Protein AF-A0A8H7A4Y1-F1 (afdb_monomer)

Organism: NCBI:txid364733

pLDDT: mean 89.71, std 10.36, range [49.75, 98.31]

Radius of gyration: 17.94 Å; Cα contacts (8 Å, |Δi|>4): 64; chains: 1; bounding box: 37×40×54 Å

Sequence (115 aa):
MRRGETVYFPSGTVHFVFRLRGDEQQTMAIGGHLLRFSNIVQWVETIKLQLRYPNATNEDLSSQVVLGYLYAVRRLI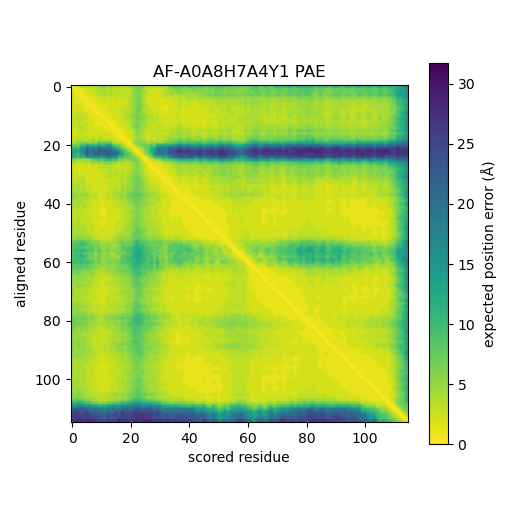QSATTEMIESFGGKGVIAVFEQTTKECIDLLKPKRRKC

Structure (mmCIF, N/CA/C/O backbone):
data_AF-A0A8H7A4Y1-F1
#
_entry.id   AF-A0A8H7A4Y1-F1
#
loop_
_atom_site.group_PDB
_atom_site.id
_atom_site.type_symbol
_atom_site.label_atom_id
_atom_site.label_alt_id
_atom_site.label_comp_id
_atom_site.label_asym_id
_atom_site.label_entity_id
_atom_site.label_seq_id
_atom_site.pdbx_PDB_ins_code
_atom_site.Cartn_x
_atom_site.Cartn_y
_atom_site.Cartn_z
_atom_site.occupancy
_atom_site.B_iso_or_equiv
_atom_site.auth_seq_id
_atom_site.auth_comp_id
_atom_site.auth_asym_id
_atom_site.auth_atom_id
_atom_site.pdbx_PDB_model_num
ATOM 1 N N . MET A 1 1 ? 6.512 1.452 -22.593 1.00 84.50 1 MET A N 1
ATOM 2 C CA . MET A 1 1 ? 6.487 2.883 -22.243 1.00 84.50 1 MET A CA 1
ATOM 3 C C . MET A 1 1 ? 7.392 3.630 -23.197 1.00 84.50 1 MET A C 1
ATOM 5 O O . MET A 1 1 ? 8.496 3.161 -23.450 1.00 84.50 1 MET A O 1
ATOM 9 N N . ARG A 1 2 ? 6.912 4.743 -23.740 1.00 87.12 2 ARG A N 1
ATOM 10 C CA . ARG A 1 2 ? 7.631 5.656 -24.633 1.00 87.12 2 ARG A CA 1
ATOM 11 C C . ARG A 1 2 ? 8.002 6.935 -23.881 1.00 87.12 2 ARG A C 1
ATOM 13 O O . ARG A 1 2 ? 7.455 7.226 -22.817 1.00 87.12 2 ARG A O 1
ATOM 20 N N . ARG A 1 3 ? 8.938 7.712 -24.431 1.00 88.19 3 ARG A N 1
ATOM 21 C CA . ARG A 1 3 ? 9.324 9.014 -23.868 1.00 88.19 3 ARG A CA 1
ATOM 22 C C . ARG A 1 3 ? 8.089 9.912 -23.712 1.00 88.19 3 ARG A C 1
ATOM 24 O O . ARG A 1 3 ? 7.339 10.087 -24.664 1.00 88.19 3 ARG A O 1
ATOM 31 N N . GLY A 1 4 ? 7.922 10.497 -22.527 1.00 90.75 4 GLY A N 1
ATOM 32 C CA . GLY A 1 4 ? 6.802 11.386 -22.196 1.00 90.75 4 GLY A CA 1
ATOM 33 C C . GLY A 1 4 ? 5.566 10.681 -21.628 1.00 90.75 4 GLY A C 1
ATOM 34 O O . GLY A 1 4 ? 4.674 11.357 -21.126 1.00 90.75 4 GLY A O 1
ATOM 35 N N . GLU A 1 5 ? 5.508 9.346 -21.647 1.00 93.44 5 GLU A N 1
ATOM 36 C CA . GLU A 1 5 ? 4.410 8.601 -21.023 1.00 93.44 5 GLU A CA 1
ATOM 37 C C . GLU A 1 5 ? 4.589 8.478 -19.503 1.00 93.44 5 GLU A C 1
ATOM 39 O O . GLU A 1 5 ? 5.703 8.357 -18.994 1.00 93.44 5 GLU A O 1
ATOM 44 N N . THR A 1 6 ? 3.466 8.436 -18.784 1.00 94.94 6 THR A N 1
ATOM 45 C CA . THR A 1 6 ? 3.403 8.155 -17.344 1.00 94.94 6 THR A CA 1
ATOM 46 C C . THR A 1 6 ? 2.516 6.932 -17.117 1.00 94.94 6 THR A C 1
ATOM 48 O O . THR A 1 6 ? 1.411 6.870 -17.652 1.00 94.94 6 THR A O 1
ATOM 51 N N . VAL A 1 7 ? 2.977 5.963 -16.318 1.00 94.88 7 VAL A N 1
ATOM 52 C CA . VAL A 1 7 ? 2.127 4.886 -15.773 1.00 94.88 7 VAL A CA 1
ATOM 53 C C . VAL A 1 7 ? 1.840 5.133 -14.312 1.00 94.88 7 VAL A C 1
ATOM 55 O O . VAL A 1 7 ? 2.684 5.628 -13.568 1.00 94.88 7 VAL A O 1
ATOM 58 N N . TYR A 1 8 ? 0.675 4.655 -13.900 1.00 93.88 8 TYR A N 1
ATOM 59 C CA . TYR A 1 8 ? 0.336 4.431 -12.511 1.00 93.88 8 TYR A CA 1
ATOM 60 C C . TYR A 1 8 ? 0.026 2.947 -12.300 1.00 93.88 8 TYR A C 1
ATOM 62 O O . TYR A 1 8 ? -0.826 2.390 -12.994 1.00 93.88 8 TYR A O 1
ATOM 70 N N . PHE A 1 9 ? 0.693 2.322 -11.328 1.00 93.62 9 PHE A N 1
ATOM 71 C CA . PHE A 1 9 ? 0.399 0.958 -10.896 1.00 93.62 9 PHE A CA 1
ATOM 72 C C . PHE A 1 9 ? -0.359 0.997 -9.564 1.00 93.62 9 PHE A C 1
ATOM 74 O O . PHE A 1 9 ? 0.194 1.460 -8.563 1.00 93.62 9 PHE A O 1
ATOM 81 N N . PRO A 1 10 ? -1.613 0.517 -9.514 1.00 92.75 10 PRO A N 1
ATOM 82 C CA . PRO A 1 10 ? -2.305 0.292 -8.252 1.00 92.75 10 PRO A CA 1
ATOM 83 C C . PRO A 1 10 ? -1.544 -0.687 -7.347 1.00 92.75 10 PRO A C 1
ATOM 85 O O . PRO A 1 10 ? -0.800 -1.548 -7.826 1.00 92.75 10 PRO A O 1
ATOM 88 N N . SER A 1 11 ? -1.765 -0.588 -6.035 1.00 92.75 11 SER A N 1
ATOM 89 C CA . SER A 1 11 ? -1.141 -1.489 -5.058 1.00 92.75 11 SER A CA 1
ATOM 90 C C . SER A 1 11 ? -1.430 -2.958 -5.384 1.00 92.75 11 SER A C 1
ATOM 92 O O . SER A 1 11 ? -2.549 -3.298 -5.757 1.00 92.75 11 SER A O 1
ATOM 94 N N . GLY A 1 12 ? -0.425 -3.825 -5.271 1.00 90.56 12 GLY A N 1
ATOM 95 C CA . GLY A 1 12 ? -0.555 -5.252 -5.586 1.00 90.56 12 GLY A CA 1
ATOM 96 C C . GLY A 1 12 ? -0.539 -5.601 -7.081 1.00 90.56 12 GLY A C 1
ATOM 97 O O . GLY A 1 12 ? -0.714 -6.768 -7.425 1.00 90.56 12 GLY A O 1
ATOM 98 N N . THR A 1 13 ? -0.313 -4.638 -7.984 1.00 92.69 13 THR A N 1
ATOM 99 C CA . THR A 1 13 ? -0.155 -4.939 -9.418 1.00 92.69 13 THR A CA 1
ATOM 100 C C . THR A 1 13 ? 1.120 -5.748 -9.661 1.00 92.69 13 THR A C 1
ATOM 102 O O . THR A 1 13 ? 2.230 -5.234 -9.507 1.00 92.69 13 THR A O 1
ATOM 105 N N . VAL A 1 14 ? 0.967 -7.000 -10.094 1.00 89.94 14 VAL A N 1
ATOM 106 C CA . VAL A 1 14 ? 2.085 -7.835 -10.555 1.00 89.94 14 VAL A CA 1
ATOM 107 C C . VAL A 1 14 ? 2.577 -7.296 -11.894 1.00 89.94 14 VAL A C 1
ATOM 109 O O . VAL A 1 14 ? 1.799 -7.174 -12.839 1.00 89.94 14 VAL A O 1
ATOM 112 N N . HIS A 1 15 ? 3.860 -6.957 -11.981 1.00 90.31 15 HIS A N 1
ATOM 113 C CA . HIS A 1 15 ? 4.443 -6.387 -13.190 1.00 90.31 15 HIS A CA 1
ATOM 114 C C . HIS A 1 15 ? 5.902 -6.812 -13.371 1.00 90.31 15 HIS A C 1
ATOM 116 O O . HIS A 1 15 ? 6.591 -7.166 -12.418 1.00 90.31 15 HIS A O 1
ATOM 122 N N . PHE A 1 16 ? 6.363 -6.749 -14.619 1.00 89.69 16 PHE A N 1
ATOM 123 C CA . PHE A 1 16 ? 7.740 -7.018 -15.021 1.00 89.69 16 PHE A CA 1
ATOM 124 C C . PHE A 1 16 ? 8.228 -5.857 -15.883 1.00 89.69 16 PHE A C 1
ATOM 126 O O . PHE A 1 16 ? 7.486 -5.355 -16.731 1.00 89.69 16 PHE A O 1
ATOM 133 N N . VAL A 1 17 ? 9.473 -5.429 -15.679 1.00 88.31 17 VAL A N 1
ATOM 134 C CA . VAL A 1 17 ? 10.056 -4.295 -16.403 1.00 88.31 17 VAL A CA 1
ATOM 135 C C . VAL A 1 17 ? 11.203 -4.785 -17.274 1.00 88.31 17 VAL A C 1
ATOM 137 O O . VAL A 1 17 ? 12.213 -5.276 -16.776 1.00 88.31 17 VAL A O 1
ATOM 140 N N . PHE A 1 18 ? 11.059 -4.601 -18.585 1.00 88.06 18 PHE A N 1
ATOM 141 C CA . PHE A 1 18 ? 12.098 -4.894 -19.567 1.00 88.06 18 PHE A CA 1
ATOM 142 C C . PHE A 1 18 ? 12.598 -3.597 -20.193 1.00 88.06 18 PHE A C 1
ATOM 144 O O . PHE A 1 18 ? 11.809 -2.735 -20.583 1.00 88.06 18 PHE A O 1
ATOM 151 N N . ARG A 1 19 ? 13.919 -3.477 -20.329 1.00 86.38 19 ARG A N 1
ATOM 152 C CA . ARG A 1 19 ? 14.555 -2.420 -21.121 1.00 86.38 19 ARG A CA 1
ATOM 153 C C . ARG A 1 19 ? 14.934 -3.003 -22.478 1.00 86.38 19 ARG A C 1
ATOM 155 O O . ARG A 1 19 ? 15.839 -3.832 -22.559 1.00 86.38 19 ARG A O 1
ATOM 162 N N . LEU A 1 20 ? 14.203 -2.614 -23.522 1.00 84.12 20 LEU A N 1
ATOM 163 C CA . LEU A 1 20 ? 14.466 -3.063 -24.889 1.00 84.12 20 LEU A CA 1
ATOM 164 C C . LEU A 1 20 ? 15.732 -2.377 -25.418 1.00 84.12 20 LEU A C 1
ATOM 166 O O . LEU A 1 20 ? 15.892 -1.172 -25.265 1.00 84.12 20 LEU A O 1
ATOM 170 N N . ARG A 1 21 ? 16.632 -3.151 -26.032 1.00 72.94 21 ARG A N 1
ATOM 171 C CA . ARG A 1 21 ? 17.919 -2.666 -26.569 1.00 72.94 21 ARG A CA 1
ATOM 172 C C . ARG A 1 21 ? 17.836 -2.137 -28.009 1.00 72.94 21 ARG A C 1
ATOM 174 O O . ARG A 1 21 ? 18.857 -1.735 -28.548 1.00 72.94 21 ARG A O 1
ATOM 181 N N . GLY A 1 22 ? 16.652 -2.176 -28.625 1.00 62.09 22 GLY A N 1
ATOM 182 C CA . GLY A 1 22 ? 16.475 -2.060 -30.078 1.00 62.09 22 GLY A CA 1
ATOM 183 C C . GLY A 1 22 ? 16.840 -0.713 -30.704 1.00 62.09 22 GLY A C 1
ATOM 184 O O . GLY A 1 22 ? 17.152 -0.697 -31.887 1.00 62.09 22 GLY A O 1
ATOM 185 N N . ASP A 1 23 ? 16.871 0.375 -29.927 1.00 59.12 23 ASP A N 1
ATOM 186 C CA . ASP A 1 23 ? 16.948 1.734 -30.489 1.00 59.12 23 ASP A CA 1
ATOM 187 C C . ASP A 1 23 ? 18.203 2.526 -30.061 1.00 59.12 23 ASP A C 1
ATOM 189 O O . ASP A 1 23 ? 18.245 3.736 -30.247 1.00 59.12 23 ASP A O 1
ATOM 193 N N . GLU A 1 24 ? 19.202 1.896 -29.423 1.00 59.28 24 GLU A N 1
ATOM 194 C CA . GLU A 1 24 ? 20.409 2.559 -28.858 1.00 59.28 24 GLU A CA 1
ATOM 195 C C . GLU A 1 24 ? 20.133 3.697 -27.842 1.00 59.28 24 GLU A C 1
ATOM 197 O O . GLU A 1 24 ? 21.051 4.362 -27.360 1.00 59.28 24 GLU A O 1
ATOM 202 N N . GLN A 1 25 ? 18.876 3.907 -27.438 1.00 66.38 25 GLN A N 1
ATOM 203 C CA . GLN A 1 25 ? 18.501 4.977 -26.517 1.00 66.38 25 GLN A CA 1
ATOM 204 C C . GLN A 1 25 ? 18.641 4.539 -25.058 1.00 66.38 25 GLN A C 1
ATOM 206 O O . GLN A 1 25 ? 17.938 3.654 -24.568 1.00 66.38 25 GLN A O 1
ATOM 211 N N . GLN A 1 26 ? 19.529 5.220 -24.332 1.00 78.31 26 GLN A N 1
ATOM 212 C CA . GLN A 1 26 ? 19.561 5.176 -22.872 1.00 78.31 26 GLN A CA 1
ATOM 213 C C . GLN A 1 26 ? 18.200 5.629 -22.323 1.00 78.31 26 GLN A C 1
ATOM 215 O O . GLN A 1 26 ? 17.739 6.735 -22.604 1.00 78.31 26 GLN A O 1
ATOM 220 N N . THR A 1 27 ? 17.544 4.780 -21.532 1.00 84.25 27 THR A N 1
ATOM 221 C CA . THR A 1 27 ? 16.266 5.121 -20.895 1.00 84.25 27 THR A CA 1
ATOM 222 C C . THR A 1 27 ? 16.510 5.743 -19.524 1.00 84.25 27 THR A C 1
ATOM 224 O O . THR A 1 27 ? 17.100 5.092 -18.658 1.00 84.25 27 THR A O 1
ATOM 227 N N . MET A 1 28 ? 15.985 6.944 -19.292 1.00 87.50 28 MET A N 1
ATOM 228 C CA . MET A 1 28 ? 15.863 7.543 -17.962 1.00 87.50 28 MET A CA 1
ATOM 229 C C . MET A 1 28 ? 14.380 7.696 -17.620 1.00 87.50 28 MET A C 1
ATOM 231 O O . MET A 1 28 ? 13.606 8.197 -18.435 1.00 87.50 28 MET A O 1
ATOM 235 N N . ALA A 1 29 ? 13.990 7.269 -16.421 1.00 90.44 29 ALA A N 1
ATOM 236 C CA . ALA A 1 29 ? 12.642 7.428 -15.889 1.00 90.44 29 ALA A CA 1
ATOM 237 C C . ALA A 1 29 ? 12.718 7.928 -14.442 1.00 90.44 29 ALA A C 1
ATOM 239 O O . ALA A 1 29 ? 13.649 7.584 -13.716 1.00 90.44 29 ALA A O 1
ATOM 240 N N . ILE A 1 30 ? 11.731 8.727 -14.038 1.00 94.00 30 ILE A N 1
ATOM 241 C CA . ILE A 1 30 ? 11.540 9.177 -12.657 1.00 94.00 30 ILE A CA 1
ATOM 242 C C . ILE A 1 30 ? 10.263 8.519 -12.150 1.00 94.00 30 ILE A C 1
ATOM 244 O O . ILE A 1 30 ? 9.269 8.448 -12.873 1.00 94.00 30 ILE A O 1
ATOM 248 N N . GLY A 1 31 ? 10.295 8.027 -10.917 1.00 93.12 31 GLY A N 1
ATOM 249 C CA . GLY A 1 31 ? 9.162 7.360 -10.297 1.00 93.12 31 GLY A CA 1
ATOM 250 C C . GLY A 1 31 ? 9.146 7.552 -8.789 1.00 93.12 31 GLY A C 1
ATOM 251 O O . GLY A 1 31 ? 10.074 8.106 -8.202 1.00 93.12 31 GLY A O 1
ATOM 252 N N . GLY A 1 32 ? 8.066 7.085 -8.177 1.00 92.69 32 GLY A N 1
ATOM 253 C CA . GLY A 1 32 ? 7.868 7.099 -6.737 1.00 92.69 32 GLY A CA 1
ATOM 254 C C . GLY A 1 32 ? 6.649 6.272 -6.348 1.00 92.69 32 GLY A C 1
ATOM 255 O O . GLY A 1 32 ? 5.949 5.727 -7.205 1.00 92.69 32 GLY A O 1
ATOM 256 N N . HIS A 1 33 ? 6.389 6.2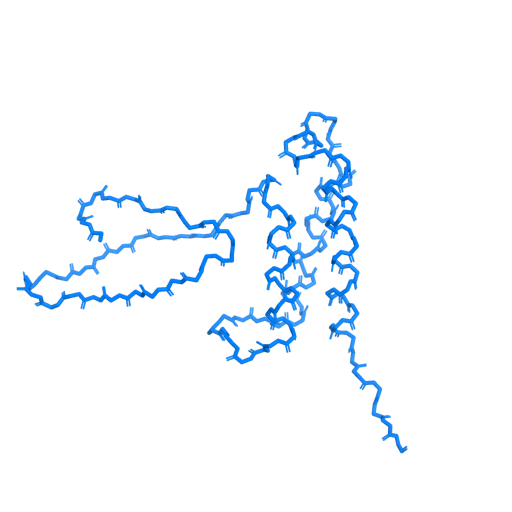01 -5.047 1.00 91.25 33 HIS A N 1
ATOM 257 C CA . HIS A 1 33 ? 5.259 5.468 -4.486 1.00 91.25 33 HIS A CA 1
ATOM 258 C C . HIS A 1 33 ? 4.276 6.432 -3.828 1.00 91.25 33 HIS A C 1
ATOM 260 O O . HIS A 1 33 ? 4.674 7.397 -3.179 1.00 91.25 33 HIS A O 1
ATOM 266 N N . LEU A 1 34 ? 2.983 6.147 -3.975 1.00 93.50 34 LEU A N 1
ATOM 267 C CA . LEU A 1 34 ? 1.912 6.859 -3.287 1.00 93.50 34 LEU A CA 1
ATOM 268 C C . LEU A 1 34 ? 0.864 5.864 -2.790 1.00 93.50 34 LEU A C 1
ATOM 270 O O . LEU A 1 34 ? 0.549 4.888 -3.475 1.00 93.50 34 LEU A O 1
ATOM 274 N N . LEU A 1 35 ? 0.299 6.133 -1.615 1.00 93.81 35 LEU A N 1
ATOM 275 C CA . LEU A 1 35 ? -0.837 5.392 -1.077 1.00 93.81 35 LEU A CA 1
ATOM 276 C C . LEU A 1 35 ? -2.106 6.228 -1.248 1.00 93.81 35 LEU A C 1
ATOM 278 O O . LEU A 1 35 ? -2.245 7.285 -0.637 1.00 93.81 35 LEU A O 1
ATOM 282 N N . ARG A 1 36 ? -3.041 5.750 -2.074 1.00 93.75 36 ARG A N 1
ATOM 283 C CA . ARG A 1 36 ? -4.361 6.382 -2.213 1.00 93.75 36 ARG A CA 1
ATOM 284 C C . ARG A 1 36 ? -5.277 5.945 -1.080 1.00 93.75 36 ARG A C 1
ATOM 286 O O . ARG A 1 36 ? -5.292 4.766 -0.726 1.00 93.75 36 ARG A O 1
ATOM 293 N N . PHE A 1 37 ? -6.105 6.866 -0.595 1.00 94.81 37 PHE A N 1
ATOM 294 C CA . PHE A 1 37 ? -7.105 6.583 0.438 1.00 94.81 37 PHE A CA 1
ATOM 295 C C . PHE A 1 37 ? -8.067 5.472 0.006 1.00 94.81 37 PHE A C 1
ATOM 297 O O . PHE A 1 37 ? -8.282 4.521 0.749 1.00 94.81 37 PHE A O 1
ATOM 304 N N . SER A 1 38 ? -8.519 5.492 -1.246 1.00 93.56 38 SER A N 1
ATOM 305 C CA . SER A 1 38 ? -9.406 4.467 -1.806 1.00 93.56 38 SER A CA 1
ATOM 306 C C . SER A 1 38 ? -8.778 3.072 -1.964 1.00 93.56 38 SER A C 1
ATOM 308 O O . SER A 1 38 ? -9.482 2.122 -2.295 1.00 93.56 38 SER A O 1
ATOM 310 N N . ASN A 1 39 ? -7.468 2.910 -1.733 1.00 95.38 39 ASN A N 1
ATOM 311 C CA . ASN A 1 39 ? -6.754 1.638 -1.898 1.00 95.38 39 ASN A CA 1
ATOM 312 C C . ASN A 1 39 ? -6.133 1.109 -0.592 1.00 95.38 39 ASN A C 1
ATOM 314 O O . ASN A 1 39 ? -5.344 0.163 -0.650 1.00 95.38 39 ASN A O 1
ATOM 318 N N . ILE A 1 40 ? -6.478 1.662 0.580 1.00 96.56 40 ILE A N 1
ATOM 319 C CA . ILE A 1 40 ? -5.869 1.247 1.860 1.00 96.56 40 ILE A CA 1
ATOM 320 C C . ILE A 1 40 ? -6.022 -0.253 2.146 1.00 96.56 40 ILE A C 1
ATOM 322 O O . ILE A 1 40 ? -5.079 -0.873 2.633 1.00 96.56 40 ILE A O 1
ATOM 326 N N . VAL A 1 41 ? -7.160 -0.860 1.785 1.00 97.00 41 VAL A N 1
ATOM 327 C CA . VAL A 1 41 ? -7.396 -2.300 1.983 1.00 97.00 41 VAL A CA 1
ATOM 328 C C . VAL A 1 41 ? -6.504 -3.136 1.072 1.00 97.00 41 VAL A C 1
ATOM 330 O O . VAL A 1 41 ? -5.809 -4.030 1.542 1.00 97.00 41 VAL A O 1
ATOM 333 N N . GLN A 1 42 ? -6.452 -2.815 -0.222 1.00 96.75 42 GLN A N 1
ATOM 334 C CA . GLN A 1 42 ? -5.594 -3.536 -1.166 1.00 96.75 42 GLN A CA 1
ATOM 335 C C . GLN A 1 42 ? -4.113 -3.429 -0.781 1.00 96.75 42 GLN A C 1
ATOM 337 O O . GLN A 1 42 ? -3.352 -4.388 -0.913 1.00 96.75 42 GLN A O 1
ATOM 342 N N . TRP A 1 43 ? -3.703 -2.270 -0.268 1.00 96.44 43 TRP A N 1
ATOM 343 C CA . TRP A 1 43 ? -2.358 -2.060 0.245 1.00 96.44 43 TRP A CA 1
ATOM 344 C C . TRP A 1 43 ? -2.037 -2.934 1.458 1.00 96.44 43 TRP A C 1
ATOM 346 O O . TRP A 1 43 ? -1.035 -3.647 1.427 1.00 96.44 43 TRP A O 1
ATOM 356 N N . VAL A 1 44 ? -2.887 -2.948 2.489 1.00 97.12 44 VAL A N 1
ATOM 357 C CA . VAL A 1 44 ? -2.613 -3.763 3.682 1.00 97.12 44 VAL A CA 1
ATOM 358 C C . VAL A 1 44 ? -2.701 -5.267 3.399 1.00 97.12 44 VAL A C 1
ATOM 360 O O . VAL A 1 44 ? -1.925 -6.038 3.957 1.00 97.12 44 VAL A O 1
ATOM 363 N N . GLU A 1 45 ? -3.562 -5.698 2.473 1.00 97.00 45 GLU A N 1
ATOM 364 C CA . GLU A 1 45 ? -3.598 -7.087 1.995 1.00 97.00 45 GLU A CA 1
ATOM 365 C C . GLU A 1 45 ? -2.314 -7.471 1.243 1.00 97.00 45 GLU A C 1
ATOM 367 O O . GLU A 1 45 ? -1.789 -8.570 1.429 1.00 97.00 45 GLU A O 1
ATOM 372 N N . THR A 1 46 ? -1.750 -6.548 0.458 1.00 94.69 46 THR A N 1
ATOM 373 C CA . THR A 1 46 ? -0.458 -6.760 -0.216 1.00 94.69 46 THR A CA 1
ATOM 374 C C . THR A 1 46 ? 0.673 -6.913 0.803 1.00 94.69 46 THR A C 1
ATOM 376 O O . THR A 1 46 ? 1.466 -7.848 0.689 1.00 94.69 46 THR A O 1
ATOM 379 N N . ILE A 1 47 ? 0.699 -6.073 1.846 1.00 94.25 47 ILE A N 1
ATOM 380 C CA . ILE A 1 47 ? 1.641 -6.220 2.967 1.00 94.25 47 ILE A CA 1
ATOM 381 C C . ILE A 1 47 ? 1.464 -7.586 3.631 1.00 94.25 47 ILE A C 1
ATOM 383 O O . ILE A 1 47 ? 2.442 -8.295 3.851 1.00 94.25 47 ILE A O 1
ATOM 387 N N . LYS A 1 48 ? 0.225 -7.998 3.925 1.00 95.25 48 LYS A N 1
ATOM 388 C CA . LYS A 1 48 ? -0.048 -9.300 4.548 1.00 95.25 48 LYS A CA 1
ATOM 389 C C . LYS A 1 48 ? 0.512 -10.450 3.715 1.00 95.25 48 LYS A C 1
ATOM 391 O O . LYS A 1 48 ? 1.118 -11.371 4.264 1.00 95.25 48 LYS A O 1
ATOM 396 N N . LEU A 1 49 ? 0.318 -10.398 2.398 1.00 93.38 49 LEU A N 1
ATOM 397 C CA . LEU A 1 49 ? 0.834 -11.405 1.477 1.00 93.38 49 LEU A CA 1
ATOM 398 C C . LEU A 1 49 ? 2.367 -11.439 1.500 1.00 93.38 49 LEU A C 1
ATOM 400 O O . LEU A 1 49 ? 2.958 -12.505 1.648 1.00 93.38 49 LEU A O 1
ATOM 404 N N . GLN A 1 50 ? 2.996 -10.271 1.438 1.00 91.50 50 GLN A N 1
ATOM 405 C CA . GLN A 1 50 ? 4.444 -10.100 1.514 1.00 91.50 50 GLN A CA 1
ATOM 406 C C . GLN A 1 50 ? 5.040 -10.619 2.834 1.00 91.50 50 GLN A C 1
ATOM 408 O O . GLN A 1 50 ? 6.062 -11.297 2.823 1.00 91.50 50 GLN A O 1
ATOM 413 N N . LEU A 1 51 ? 4.366 -10.402 3.967 1.00 91.62 51 LEU A N 1
ATOM 414 C CA . LEU A 1 51 ? 4.779 -10.950 5.264 1.00 91.62 51 LEU A CA 1
ATOM 415 C C . LEU A 1 51 ? 4.658 -12.479 5.333 1.00 91.62 51 LEU A C 1
ATOM 417 O O . LEU A 1 51 ? 5.477 -13.138 5.973 1.00 91.62 51 LEU A O 1
ATOM 421 N N . ARG A 1 52 ? 3.639 -13.062 4.686 1.00 91.69 52 ARG A N 1
ATOM 422 C CA . ARG A 1 52 ? 3.481 -14.526 4.602 1.00 91.69 52 ARG A CA 1
ATOM 423 C C . ARG A 1 52 ? 4.522 -15.168 3.686 1.00 91.69 52 ARG A C 1
ATOM 425 O O . ARG A 1 52 ? 4.926 -16.301 3.943 1.00 91.69 52 ARG A O 1
ATOM 432 N N . TYR A 1 53 ? 4.953 -14.448 2.654 1.00 90.38 53 TYR A N 1
ATOM 433 C CA . TYR A 1 53 ? 5.893 -14.917 1.639 1.00 90.38 53 TYR A CA 1
ATOM 434 C C . TYR A 1 53 ? 7.082 -13.947 1.509 1.00 90.38 53 TYR A C 1
ATOM 436 O O . TYR A 1 53 ? 7.208 -13.261 0.494 1.00 90.38 53 TYR A O 1
ATOM 444 N N . PRO A 1 54 ? 7.986 -13.899 2.507 1.00 83.81 54 PRO A N 1
ATOM 445 C CA . PRO A 1 54 ? 9.020 -12.862 2.602 1.00 83.81 54 PRO A CA 1
ATOM 446 C C . PRO A 1 54 ? 10.042 -12.875 1.455 1.00 83.81 54 PRO A C 1
ATOM 448 O O . PRO A 1 54 ? 10.691 -11.867 1.210 1.00 83.81 54 PRO A O 1
ATOM 451 N N . ASN A 1 55 ? 10.160 -13.982 0.716 1.00 85.12 55 ASN A N 1
ATOM 452 C CA . ASN A 1 55 ? 11.085 -14.115 -0.417 1.00 85.12 55 ASN A CA 1
ATOM 453 C C . ASN A 1 55 ? 10.448 -13.754 -1.774 1.00 85.12 55 ASN A C 1
ATOM 455 O O . ASN A 1 55 ? 11.054 -13.993 -2.815 1.00 85.12 55 ASN A O 1
ATOM 459 N N . ALA A 1 56 ? 9.208 -13.254 -1.788 1.00 82.38 56 ALA A N 1
ATOM 460 C CA . ALA A 1 56 ? 8.472 -12.970 -3.022 1.00 82.38 56 ALA A CA 1
ATOM 461 C C . ALA A 1 56 ? 8.739 -11.568 -3.600 1.00 82.38 56 ALA A C 1
ATOM 463 O O . ALA A 1 56 ? 8.279 -11.272 -4.700 1.00 82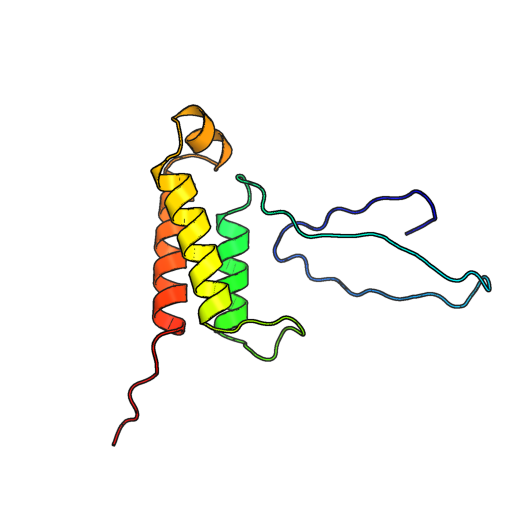.38 56 ALA A O 1
ATOM 464 N N . THR A 1 57 ? 9.445 -10.699 -2.872 1.00 79.94 57 THR A N 1
ATOM 465 C CA . THR A 1 57 ? 9.738 -9.321 -3.283 1.00 79.94 57 THR A CA 1
ATOM 466 C C . THR A 1 57 ? 11.210 -8.986 -3.065 1.00 79.94 57 THR A C 1
ATOM 468 O O . THR A 1 57 ? 11.863 -9.553 -2.194 1.00 79.94 57 THR A O 1
ATOM 471 N N . ASN A 1 58 ? 11.724 -8.058 -3.865 1.00 78.88 58 ASN A N 1
ATOM 472 C CA . ASN A 1 58 ? 13.055 -7.466 -3.729 1.00 78.88 58 ASN A CA 1
ATOM 473 C C . ASN A 1 58 ? 13.076 -6.239 -2.791 1.00 78.88 58 ASN A C 1
ATOM 475 O O . ASN A 1 58 ? 14.128 -5.629 -2.628 1.00 78.88 58 ASN A O 1
ATOM 479 N N . GLU A 1 59 ? 11.926 -5.866 -2.225 1.00 80.44 59 GLU A N 1
ATOM 480 C CA . GLU A 1 59 ? 11.755 -4.712 -1.332 1.00 80.44 59 GLU A CA 1
ATOM 481 C C . GLU A 1 59 ? 12.073 -5.041 0.138 1.00 80.44 59 GLU A C 1
ATOM 483 O O . GLU A 1 59 ? 11.924 -6.185 0.574 1.00 80.44 59 GLU A O 1
ATOM 488 N N . ASP A 1 60 ? 12.453 -4.026 0.927 1.00 79.62 60 ASP A N 1
ATOM 489 C CA . ASP A 1 60 ? 12.627 -4.176 2.378 1.00 79.62 60 ASP A CA 1
ATOM 490 C C . ASP A 1 60 ? 11.270 -4.289 3.092 1.00 79.62 60 ASP A C 1
ATOM 492 O O . ASP A 1 60 ? 10.442 -3.377 3.069 1.00 79.62 60 ASP A O 1
ATOM 496 N N . LEU A 1 61 ? 11.068 -5.417 3.771 1.00 82.00 61 LEU A N 1
ATOM 497 C CA . LEU A 1 61 ? 9.895 -5.713 4.595 1.00 82.00 61 LEU A CA 1
ATOM 498 C C . LEU A 1 61 ? 10.252 -5.842 6.078 1.00 82.00 61 LEU A C 1
ATOM 500 O 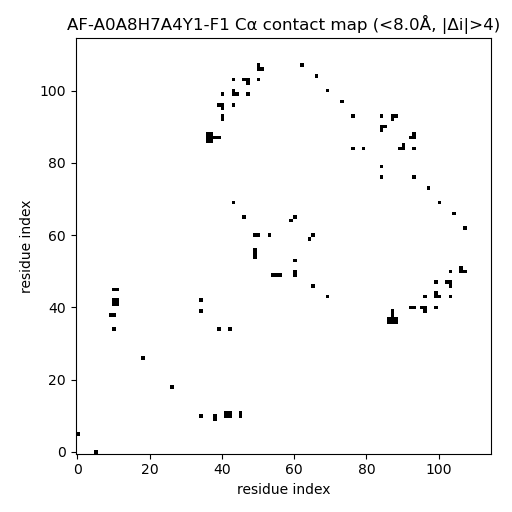O .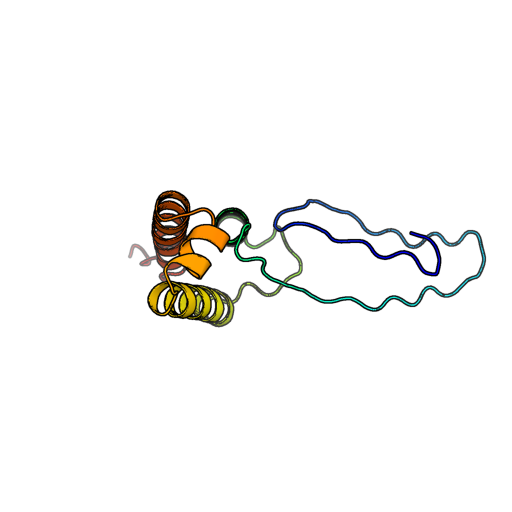 LEU A 1 61 ? 9.590 -6.575 6.819 1.00 82.00 61 LEU A O 1
ATOM 504 N N . SER A 1 62 ? 11.313 -5.170 6.528 1.00 86.00 62 SER A N 1
ATOM 505 C CA . SER A 1 62 ? 11.706 -5.190 7.930 1.00 86.00 62 SER A CA 1
ATOM 506 C C . SER A 1 62 ? 10.527 -4.826 8.839 1.00 86.00 62 SER A C 1
ATOM 508 O O . SER A 1 62 ? 9.733 -3.918 8.569 1.00 86.00 62 SER A O 1
ATOM 510 N N . SER A 1 63 ? 10.401 -5.549 9.957 1.00 87.06 63 SER A N 1
ATOM 511 C CA . SER A 1 63 ? 9.253 -5.410 10.859 1.00 87.06 63 SER A CA 1
ATOM 512 C C . SER A 1 63 ? 9.054 -3.969 11.332 1.00 87.06 63 SER A C 1
ATOM 514 O O . SER A 1 63 ? 7.922 -3.529 11.503 1.00 87.06 63 SER A O 1
ATOM 516 N N . GLN A 1 64 ? 10.145 -3.221 11.525 1.00 89.56 64 GLN A N 1
ATOM 517 C CA . GLN A 1 64 ? 10.095 -1.820 11.946 1.00 89.56 64 GLN A CA 1
ATOM 518 C C . GLN A 1 64 ? 9.474 -0.919 10.872 1.00 89.56 64 GLN A C 1
ATOM 520 O O . GLN A 1 64 ? 8.600 -0.115 11.195 1.00 89.56 64 GLN A O 1
ATOM 525 N N . VAL A 1 65 ? 9.872 -1.087 9.607 1.00 90.38 65 VAL A N 1
ATOM 526 C CA . VAL A 1 65 ? 9.344 -0.308 8.479 1.00 90.38 65 VAL A CA 1
ATOM 527 C C . VAL A 1 65 ? 7.857 -0.594 8.286 1.00 90.38 65 VAL A C 1
ATOM 529 O O . VAL A 1 65 ? 7.045 0.334 8.248 1.00 90.38 65 VAL A O 1
ATOM 532 N N . VAL A 1 66 ? 7.476 -1.874 8.256 1.00 92.94 66 VAL A N 1
ATOM 533 C CA . VAL A 1 66 ? 6.073 -2.275 8.077 1.00 92.94 66 VAL A CA 1
ATOM 534 C C . VAL A 1 66 ? 5.196 -1.743 9.213 1.00 92.94 66 VAL A C 1
ATOM 536 O O . VAL A 1 66 ? 4.155 -1.139 8.954 1.00 92.94 66 VAL A O 1
ATOM 539 N N . LEU A 1 67 ? 5.621 -1.897 10.473 1.00 94.88 67 LEU A N 1
ATOM 540 C CA . LEU A 1 67 ? 4.881 -1.359 11.619 1.00 94.88 67 LEU A CA 1
ATOM 541 C C . LEU A 1 67 ? 4.748 0.165 11.554 1.00 94.88 67 LEU A C 1
ATOM 543 O O . LEU A 1 67 ? 3.667 0.686 11.826 1.00 94.88 67 LEU A O 1
ATOM 547 N N . GLY A 1 68 ? 5.810 0.875 11.162 1.00 94.75 68 GLY A N 1
ATOM 548 C CA . GLY A 1 68 ? 5.795 2.329 11.009 1.00 94.75 68 GLY A CA 1
ATOM 549 C C . GLY A 1 68 ? 4.692 2.804 10.062 1.00 94.75 68 GLY A C 1
ATOM 550 O O . GLY A 1 68 ? 3.890 3.664 10.432 1.00 94.75 68 GLY A O 1
ATOM 551 N N . TYR A 1 69 ? 4.586 2.191 8.879 1.00 94.75 69 TYR A N 1
ATOM 552 C CA . TYR A 1 69 ? 3.537 2.535 7.918 1.00 94.75 69 TYR A CA 1
ATOM 553 C C . TYR A 1 69 ? 2.133 2.162 8.399 1.00 94.75 69 TYR A C 1
ATOM 555 O O . TYR A 1 69 ? 1.215 2.976 8.277 1.00 94.75 69 TYR A O 1
ATOM 563 N N . LEU A 1 70 ? 1.952 0.965 8.971 1.00 96.44 70 LEU A N 1
ATOM 564 C CA . LEU A 1 70 ? 0.652 0.539 9.499 1.00 96.44 70 LEU A CA 1
ATOM 565 C C . LEU A 1 70 ? 0.154 1.512 10.576 1.00 96.44 70 LEU A C 1
ATOM 567 O O . LEU A 1 70 ? -0.999 1.941 10.536 1.00 96.44 70 LEU A O 1
ATOM 571 N N . TYR A 1 71 ? 1.021 1.925 11.505 1.00 97.25 71 TYR A N 1
ATOM 572 C CA . TYR A 1 71 ? 0.652 2.898 12.532 1.00 97.25 71 TYR A CA 1
ATOM 573 C C . TYR A 1 71 ? 0.398 4.296 11.969 1.00 97.25 71 TYR A C 1
ATOM 575 O O . TYR A 1 71 ? -0.541 4.953 12.416 1.00 97.25 71 TYR A O 1
ATOM 583 N N . ALA A 1 72 ? 1.177 4.749 10.984 1.00 96.38 72 ALA A N 1
ATOM 584 C CA . ALA A 1 72 ? 0.955 6.043 10.345 1.00 96.38 72 ALA A CA 1
ATOM 585 C C . ALA A 1 72 ? -0.436 6.123 9.692 1.00 96.38 72 ALA A C 1
ATOM 587 O O . ALA A 1 72 ? -1.175 7.077 9.934 1.00 96.38 72 ALA A O 1
ATOM 588 N N . VAL A 1 73 ? -0.832 5.092 8.937 1.00 96.62 73 VAL A N 1
ATOM 589 C CA . VAL A 1 73 ? -2.151 5.050 8.283 1.00 96.62 73 VAL A CA 1
ATOM 590 C C . VAL A 1 73 ? -3.279 4.901 9.303 1.00 96.62 73 VAL A C 1
ATOM 592 O O . VAL A 1 73 ? -4.290 5.590 9.188 1.00 96.62 73 VAL A O 1
ATOM 595 N N . ARG A 1 74 ? -3.105 4.091 10.357 1.00 97.06 74 ARG A N 1
ATOM 596 C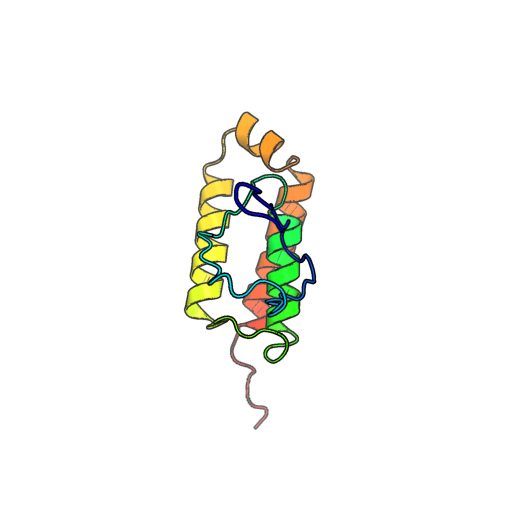 CA . ARG A 1 74 ? -4.091 4.019 11.452 1.00 97.06 74 ARG A CA 1
ATOM 597 C C . ARG A 1 74 ? -4.297 5.368 12.132 1.00 97.06 74 ARG A C 1
ATOM 599 O O . ARG A 1 74 ? -5.437 5.761 12.351 1.00 97.06 74 ARG A O 1
ATOM 606 N N . ARG A 1 75 ? -3.219 6.103 12.428 1.00 97.12 75 ARG A N 1
ATOM 607 C CA . ARG A 1 75 ? -3.318 7.453 13.005 1.00 97.12 75 ARG A CA 1
ATOM 608 C C . ARG A 1 75 ? -4.040 8.415 12.066 1.00 97.12 75 ARG A C 1
ATOM 610 O O . ARG A 1 75 ? -4.878 9.174 12.536 1.00 97.12 75 ARG A O 1
ATOM 617 N N . LEU A 1 76 ? -3.760 8.342 10.763 1.00 96.19 76 LEU A N 1
ATOM 618 C CA . LEU A 1 76 ? -4.452 9.146 9.755 1.00 96.19 76 LEU A CA 1
ATOM 619 C C . LEU A 1 76 ? -5.965 8.873 9.747 1.00 96.19 76 LEU A C 1
ATOM 621 O O . LEU A 1 76 ? -6.750 9.817 9.729 1.00 96.19 76 LEU A O 1
ATOM 625 N N . ILE A 1 77 ? -6.369 7.600 9.810 1.00 96.06 77 ILE A N 1
ATOM 626 C CA . ILE A 1 77 ? -7.781 7.190 9.879 1.00 96.06 77 ILE A CA 1
ATOM 627 C C . ILE A 1 77 ? -8.427 7.652 11.192 1.00 96.06 77 ILE A C 1
ATOM 629 O O . ILE A 1 77 ? -9.553 8.137 11.184 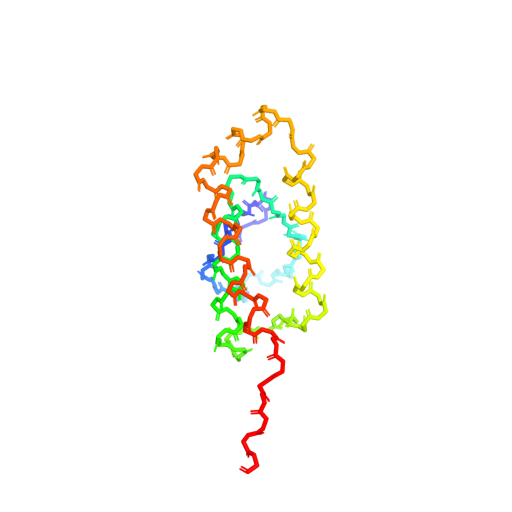1.00 96.06 77 ILE A O 1
ATOM 633 N N . GLN A 1 78 ? -7.720 7.546 12.320 1.00 95.94 78 GLN A N 1
ATOM 634 C CA . GLN A 1 78 ? -8.210 8.009 13.624 1.00 95.94 78 GLN A CA 1
ATOM 635 C C . GLN A 1 78 ? -8.444 9.525 13.665 1.00 95.94 78 GLN A C 1
ATOM 637 O O . GLN A 1 78 ? -9.347 9.979 14.361 1.00 95.94 78 GLN A O 1
ATOM 642 N N . SER A 1 79 ? -7.653 10.301 12.920 1.00 96.44 79 SER A N 1
ATOM 643 C CA . SER A 1 79 ? -7.830 11.750 12.769 1.00 96.44 79 SER A CA 1
ATOM 644 C C . SER A 1 79 ? -8.721 12.153 11.586 1.00 96.44 79 SER A C 1
ATOM 646 O O . SER A 1 79 ? -8.798 13.339 11.272 1.00 96.44 79 SER A O 1
ATOM 648 N N . ALA A 1 80 ? -9.340 11.200 10.882 1.00 95.56 80 ALA A N 1
ATOM 649 C CA . ALA A 1 80 ? -10.080 11.482 9.657 1.00 95.56 80 ALA A CA 1
ATOM 650 C C . ALA A 1 80 ? -11.397 12.221 9.941 1.00 95.56 80 ALA A C 1
ATOM 652 O O . ALA A 1 80 ? -12.160 11.857 10.837 1.00 95.56 80 ALA A O 1
ATOM 653 N N . THR A 1 81 ? -11.696 13.231 9.124 1.00 96.81 81 THR A N 1
ATOM 654 C CA . THR A 1 81 ? -13.031 13.839 9.070 1.00 96.81 81 THR A CA 1
ATOM 655 C C . THR A 1 81 ? -14.035 12.881 8.418 1.00 96.81 81 THR A C 1
ATOM 657 O O . THR A 1 81 ? -13.656 11.899 7.777 1.00 96.81 81 THR A O 1
ATOM 660 N N . THR A 1 82 ? -15.334 13.178 8.518 1.00 94.38 82 THR A N 1
ATOM 661 C CA . THR A 1 82 ? -16.382 12.398 7.834 1.00 94.38 82 THR A CA 1
ATOM 662 C C . THR A 1 82 ? -16.163 12.323 6.320 1.00 94.38 82 THR A C 1
ATOM 664 O O . THR A 1 82 ? -16.298 11.254 5.738 1.00 94.38 82 THR A O 1
ATOM 667 N N . GLU A 1 83 ? -15.765 13.426 5.681 1.00 94.94 83 GLU A N 1
ATOM 668 C CA . GLU A 1 83 ? -15.468 13.455 4.242 1.00 94.94 83 GLU A CA 1
ATOM 669 C C . GLU A 1 83 ? -14.267 12.567 3.890 1.00 94.94 83 GLU A C 1
ATOM 671 O O . GLU A 1 83 ? -14.301 11.798 2.928 1.00 94.94 83 GLU A O 1
ATOM 676 N N . MET A 1 84 ? -13.221 12.598 4.721 1.00 93.81 84 MET A N 1
ATOM 677 C CA . MET A 1 84 ? -12.073 11.715 4.543 1.00 93.81 84 MET A CA 1
ATOM 678 C C . MET A 1 84 ? -12.478 10.244 4.682 1.00 93.81 84 MET A C 1
ATOM 680 O O . MET A 1 84 ? -12.037 9.423 3.882 1.00 93.81 84 MET A O 1
ATOM 684 N N . ILE A 1 85 ? -13.345 9.902 5.639 1.00 96.00 85 ILE A N 1
ATOM 685 C CA . ILE A 1 85 ? -13.872 8.536 5.798 1.00 96.00 85 ILE A CA 1
ATOM 686 C C . ILE A 1 85 ? -14.528 8.042 4.503 1.00 96.00 85 ILE A C 1
ATOM 688 O O . ILE A 1 85 ? -14.252 6.919 4.080 1.00 96.00 85 ILE A O 1
ATOM 692 N N . GLU A 1 86 ? -15.321 8.876 3.832 1.00 96.38 86 GLU A N 1
ATOM 693 C CA . GLU A 1 86 ? -15.916 8.517 2.540 1.00 96.38 86 GLU A CA 1
ATOM 694 C C . GLU A 1 86 ? -14.853 8.321 1.452 1.00 96.38 86 GLU A C 1
ATOM 696 O O . GLU A 1 86 ? -14.910 7.353 0.695 1.00 96.38 86 GLU A O 1
ATOM 701 N N . SER A 1 87 ? -13.806 9.150 1.426 1.00 95.25 87 SER A N 1
ATOM 702 C CA . SER A 1 87 ? -12.695 8.989 0.474 1.00 95.25 87 SER A CA 1
ATOM 703 C C . SER A 1 87 ? -11.850 7.719 0.692 1.00 95.25 87 SER A C 1
ATOM 705 O O . SER A 1 87 ? -11.216 7.229 -0.247 1.00 95.25 87 SER A O 1
ATOM 707 N N . PHE A 1 88 ? -11.873 7.141 1.901 1.00 95.38 88 PHE A N 1
ATOM 708 C CA . PHE A 1 88 ? -11.318 5.809 2.174 1.00 95.38 88 PHE A CA 1
ATOM 709 C C . PHE A 1 88 ? -12.214 4.665 1.671 1.00 95.38 88 PHE A C 1
ATOM 711 O O . PHE A 1 88 ? -11.783 3.517 1.692 1.00 95.38 88 PHE A O 1
ATOM 718 N N . GLY A 1 89 ? -13.438 4.947 1.215 1.00 94.88 89 GLY A N 1
ATOM 719 C CA . GLY A 1 89 ? -14.448 3.944 0.862 1.00 94.88 89 GLY A CA 1
ATOM 720 C C . GLY A 1 89 ? -15.431 3.635 1.998 1.00 94.88 89 GLY A C 1
ATOM 721 O O . GLY A 1 89 ? -16.120 2.616 1.965 1.00 94.88 89 GLY A O 1
ATOM 722 N N . GLY A 1 90 ? -15.492 4.496 3.017 1.00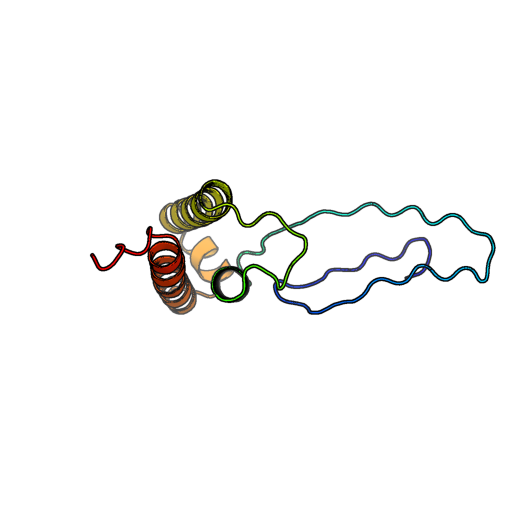 96.44 90 GLY A N 1
ATOM 723 C CA . GLY A 1 90 ? -16.441 4.408 4.121 1.00 96.44 90 GLY A CA 1
ATOM 724 C C . GLY A 1 90 ? -16.002 3.495 5.271 1.00 96.44 90 GLY A C 1
ATOM 725 O O . GLY A 1 90 ? -14.963 2.826 5.255 1.00 96.44 90 GLY A O 1
ATOM 726 N N . LYS A 1 91 ? -16.837 3.452 6.317 1.00 96.25 91 LYS A N 1
ATOM 727 C CA . LYS A 1 91 ? -16.541 2.746 7.580 1.00 96.25 91 LYS A CA 1
ATOM 728 C C . LYS A 1 91 ? -16.312 1.241 7.408 1.00 96.25 91 LYS A C 1
ATOM 730 O O . LYS A 1 91 ? -15.513 0.668 8.142 1.00 96.25 91 LYS A O 1
ATOM 735 N N . GLY A 1 92 ? -16.987 0.606 6.447 1.00 97.25 92 GLY A N 1
ATOM 736 C CA . GLY A 1 92 ? -16.805 -0.820 6.158 1.00 97.25 92 GLY A CA 1
ATOM 737 C C . GLY A 1 92 ? -15.389 -1.136 5.671 1.00 97.25 92 GLY A C 1
ATOM 738 O O . GLY A 1 92 ? -14.759 -2.067 6.166 1.00 97.25 92 GLY A O 1
ATOM 739 N N . VAL A 1 93 ? -14.850 -0.307 4.772 1.00 97.06 93 VAL A N 1
ATOM 740 C CA . VAL A 1 93 ? -13.482 -0.452 4.251 1.00 97.06 93 VAL A CA 1
ATOM 741 C C . VAL A 1 93 ? -12.453 -0.214 5.356 1.00 97.06 93 VAL A C 1
ATOM 743 O O . VAL A 1 93 ? -11.496 -0.977 5.482 1.00 97.06 93 VAL A O 1
ATOM 746 N N . ILE A 1 94 ? -12.689 0.775 6.221 1.00 97.69 94 ILE A N 1
ATOM 747 C CA . ILE A 1 94 ? -11.853 1.021 7.405 1.00 97.69 94 ILE A CA 1
ATOM 748 C C . ILE A 1 94 ? -11.853 -0.184 8.356 1.00 97.69 94 ILE A C 1
ATOM 750 O O . ILE A 1 94 ? -10.798 -0.562 8.860 1.00 97.69 94 ILE A O 1
ATOM 754 N N . ALA A 1 95 ? -13.004 -0.821 8.585 1.00 98.00 95 ALA A N 1
ATOM 755 C CA . ALA A 1 95 ? -13.087 -2.000 9.445 1.00 98.00 95 ALA A CA 1
ATOM 756 C C . ALA A 1 95 ? -12.274 -3.181 8.886 1.00 98.00 95 ALA A C 1
ATOM 758 O O . ALA A 1 95 ? -11.557 -3.842 9.640 1.00 98.00 95 ALA A O 1
ATOM 759 N N . VAL A 1 96 ? -12.332 -3.408 7.568 1.00 98.12 96 VAL A N 1
ATOM 760 C CA . VAL A 1 96 ? -11.494 -4.412 6.892 1.00 98.12 96 VAL A CA 1
ATOM 761 C C . VAL A 1 96 ? -10.016 -4.061 7.045 1.00 98.12 96 VAL A C 1
ATOM 763 O O . VAL A 1 96 ? -9.229 -4.907 7.459 1.00 98.12 96 VAL A O 1
ATOM 766 N N . PHE A 1 97 ? -9.641 -2.803 6.795 1.00 98.00 97 PHE A N 1
ATOM 767 C CA . PHE A 1 97 ? -8.266 -2.337 6.968 1.00 98.00 97 PHE A CA 1
ATOM 768 C C . PHE A 1 97 ? -7.740 -2.576 8.393 1.00 98.00 97 PHE A C 1
ATOM 770 O O . PHE A 1 97 ? -6.638 -3.098 8.571 1.00 98.00 97 PHE A O 1
ATOM 777 N N . GLU A 1 98 ? -8.522 -2.227 9.416 1.00 97.94 98 GLU A N 1
ATOM 778 C CA . GLU A 1 98 ? -8.165 -2.431 10.823 1.00 97.94 98 GLU A CA 1
ATOM 779 C C . GLU A 1 98 ? -7.991 -3.918 11.153 1.00 97.94 98 GLU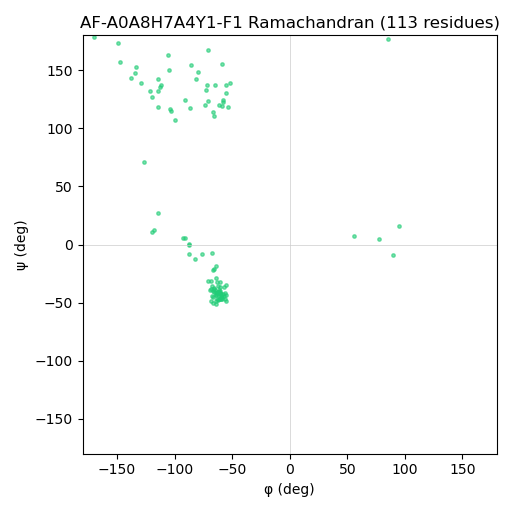 A C 1
ATOM 781 O O . GLU A 1 98 ? -7.051 -4.291 11.860 1.00 97.94 98 GLU A O 1
ATOM 786 N N . GLN A 1 99 ? -8.861 -4.779 10.620 1.00 98.31 99 GLN A N 1
ATOM 787 C CA . GLN A 1 99 ? -8.766 -6.221 10.820 1.00 98.31 99 GLN A CA 1
ATOM 788 C C . GLN A 1 99 ? -7.513 -6.803 10.155 1.00 98.31 99 GLN A C 1
ATOM 790 O O . GLN A 1 99 ? -6.723 -7.469 10.827 1.00 98.31 99 GLN A O 1
ATOM 795 N N . THR A 1 100 ? -7.266 -6.493 8.882 1.00 98.19 100 THR A N 1
ATOM 796 C CA . THR A 1 100 ? -6.064 -6.959 8.177 1.00 98.19 100 THR A CA 1
ATOM 797 C C . THR A 1 100 ? -4.791 -6.414 8.826 1.00 98.19 100 THR A C 1
ATOM 799 O O . THR A 1 100 ? -3.796 -7.126 8.942 1.00 98.19 100 THR A O 1
ATOM 802 N N . THR A 1 101 ? -4.815 -5.179 9.334 1.00 97.81 101 THR A N 1
ATOM 803 C CA . THR A 1 101 ? -3.673 -4.602 10.055 1.00 97.81 101 THR A CA 1
ATOM 804 C C . THR A 1 101 ? -3.325 -5.405 11.309 1.00 97.81 101 THR A C 1
ATOM 806 O O . THR A 1 101 ? -2.144 -5.633 11.577 1.00 97.81 101 THR A O 1
ATOM 809 N N . LYS A 1 102 ? -4.324 -5.877 12.068 1.00 97.25 102 LYS A N 1
ATOM 810 C CA . LYS A 1 102 ? -4.083 -6.761 13.221 1.00 97.25 102 LYS A CA 1
ATOM 811 C C . LYS A 1 102 ? -3.412 -8.064 12.791 1.00 97.25 102 LYS A C 1
ATOM 813 O O . LYS A 1 102 ? -2.427 -8.455 13.408 1.00 97.25 102 LYS A O 1
ATOM 818 N N . GLU A 1 103 ? -3.876 -8.675 11.702 1.00 97.25 103 GLU A N 1
ATOM 819 C CA . GLU A 1 103 ? -3.265 -9.892 11.150 1.00 97.25 103 GLU A CA 1
ATOM 820 C C . GLU A 1 103 ? -1.799 -9.668 10.752 1.00 97.25 103 GLU A C 1
ATOM 822 O O . GLU A 1 103 ? -0.943 -10.496 11.060 1.00 97.25 103 GLU A O 1
ATOM 827 N N . CYS A 1 104 ? -1.482 -8.536 10.115 1.00 96.12 104 CYS A N 1
ATOM 828 C CA . CYS A 1 104 ? -0.101 -8.169 9.792 1.00 96.12 104 CYS A CA 1
ATOM 829 C C . CYS A 1 104 ? 0.761 -8.033 11.053 1.00 96.12 104 CYS A C 1
ATOM 831 O O . CYS A 1 104 ? 1.860 -8.581 11.112 1.00 96.12 104 CYS A O 1
ATOM 833 N N . ILE A 1 105 ? 0.261 -7.339 12.080 1.00 95.12 105 ILE A N 1
ATOM 834 C CA . ILE A 1 105 ? 0.972 -7.178 13.356 1.00 95.12 105 ILE A CA 1
ATOM 835 C C . ILE A 1 105 ? 1.207 -8.540 14.023 1.00 95.12 105 ILE A C 1
ATOM 837 O O . ILE A 1 105 ? 2.284 -8.776 14.568 1.00 95.12 105 ILE A O 1
ATOM 841 N N . ASP A 1 106 ? 0.236 -9.450 13.958 1.00 94.38 106 ASP A N 1
ATOM 842 C CA . ASP A 1 106 ? 0.371 -10.797 14.510 1.00 94.38 106 ASP A CA 1
ATOM 843 C C . ASP A 1 106 ? 1.428 -11.630 13.776 1.00 94.38 106 ASP A C 1
ATOM 845 O O . ASP A 1 106 ? 2.200 -12.334 14.427 1.00 94.38 106 ASP A O 1
ATOM 849 N N . LEU A 1 107 ? 1.527 -11.507 12.447 1.00 92.31 107 LEU A N 1
ATOM 850 C CA . LEU A 1 107 ? 2.578 -12.157 11.650 1.00 92.31 107 LEU A CA 1
ATOM 851 C C . LEU A 1 107 ? 3.984 -11.643 11.986 1.00 92.31 107 LEU A C 1
ATOM 853 O O . LEU A 1 107 ? 4.953 -12.391 11.863 1.00 92.31 107 LEU A O 1
ATOM 857 N N . LEU A 1 108 ? 4.093 -10.387 12.423 1.00 90.88 108 LEU A N 1
ATOM 858 C CA . LEU A 1 108 ? 5.355 -9.754 12.807 1.00 90.88 108 LEU A CA 1
ATOM 859 C C . LEU A 1 108 ? 5.802 -10.093 14.234 1.00 90.88 108 LEU A C 1
ATOM 861 O O . LEU A 1 108 ? 6.953 -9.824 14.590 1.00 90.88 108 LEU A O 1
ATOM 865 N N . LYS A 1 109 ? 4.931 -10.680 15.065 1.00 87.62 109 LYS A N 1
ATOM 866 C CA . LYS A 1 109 ? 5.317 -11.114 16.411 1.00 87.62 109 LYS A CA 1
ATOM 867 C C . LYS A 1 109 ? 6.364 -12.231 16.311 1.00 87.62 109 LYS A C 1
ATOM 869 O O . LYS A 1 109 ? 6.201 -13.161 15.518 1.00 87.62 109 LYS A O 1
ATOM 874 N N . PRO A 1 110 ? 7.421 -12.201 17.141 1.00 76.75 110 PRO A N 1
ATOM 875 C CA . PRO A 1 110 ? 8.404 -13.274 17.161 1.00 76.75 110 PRO A CA 1
ATOM 876 C C . PRO A 1 110 ? 7.705 -14.600 17.483 1.00 76.75 110 PRO A C 1
ATOM 878 O O . PRO A 1 110 ? 7.014 -14.727 18.499 1.00 76.75 110 PRO A O 1
ATOM 881 N N . LYS A 1 111 ? 7.874 -15.603 16.615 1.00 70.44 111 LYS A N 1
ATOM 882 C CA . LYS A 1 111 ? 7.353 -16.948 16.876 1.00 70.44 111 LYS A CA 1
ATOM 883 C C . LYS A 1 111 ? 8.027 -17.477 18.141 1.00 70.44 111 LYS A C 1
ATOM 885 O O . LYS A 1 111 ? 9.251 -17.601 18.177 1.00 70.44 111 LYS A O 1
ATOM 890 N N . ARG A 1 112 ? 7.243 -17.789 19.182 1.00 60.66 112 ARG A N 1
ATOM 891 C CA . ARG A 1 112 ? 7.755 -18.488 20.370 1.00 60.66 112 ARG A CA 1
ATOM 892 C C . ARG A 1 112 ? 8.452 -19.762 19.895 1.00 60.66 112 ARG A C 1
ATOM 894 O O . ARG A 1 112 ? 7.809 -20.612 19.277 1.00 60.66 112 ARG A O 1
ATOM 901 N N . ARG A 1 113 ? 9.757 -19.884 20.158 1.00 53.84 113 ARG A N 1
ATOM 902 C CA . ARG A 1 113 ? 10.459 -21.159 19.995 1.00 53.84 113 ARG A CA 1
ATOM 903 C C . ARG A 1 113 ? 9.755 -22.157 20.911 1.00 53.84 113 ARG A C 1
ATOM 905 O O . ARG A 1 113 ? 9.657 -21.912 22.111 1.00 53.84 113 ARG A O 1
ATOM 912 N N . LYS A 1 114 ? 9.199 -23.226 20.338 1.00 54.56 114 LYS A N 1
ATOM 913 C CA . LYS A 1 114 ? 8.843 -24.402 21.129 1.00 54.56 114 LYS A CA 1
ATOM 914 C C . LYS A 1 114 ? 10.175 -24.969 21.626 1.00 54.56 114 LYS A C 1
ATOM 916 O O . LYS A 1 114 ? 10.992 -25.352 20.791 1.00 54.56 114 LYS A O 1
ATOM 921 N N . CYS A 1 115 ? 10.418 -24.858 22.931 1.00 49.75 115 CYS A N 1
ATOM 922 C CA . CYS A 1 115 ? 11.443 -25.643 23.612 1.00 49.75 115 CYS A CA 1
ATOM 923 C C . CYS A 1 115 ? 11.040 -27.116 23.590 1.00 49.75 115 CYS A C 1
ATOM 925 O O . CYS A 1 115 ? 9.813 -27.375 23.647 1.00 49.75 115 CYS A O 1
#

Foldseek 3Di:
DDPPDDDDDAQPDDDDDDDDPPPVDDDDDDDDDDDFLCCLLSNLVSLLVCLVVVPPDPDDNPLVVLVVVLVVVVVCVVPDDPVSCVRNVHPVSVVSSVVSSVSSNVSSPPDPPDD

Mean predicted aligned error: 5.4 Å

Secondary structure (DSSP, 8-state):
--TT----PPTT---------TT-PPP---------GGGHHHHHHHHHHHHHSTTS-SS---HHHHHHHHHHHHHHHHT--HHHHHHTTHHHHHHHHHHHHHHHHHHHSPPPP--

Solvent-accessible surface area (backbone atoms only — not comparable to full-atom values): 7537 Å² total; per-residue (Å²): 138,60,94,91,66,82,87,84,82,63,71,76,65,87,80,84,89,82,85,78,77,89,75,84,66,86,85,85,86,87,86,85,88,84,87,55,55,70,42,49,48,53,40,46,53,39,50,39,52,42,70,77,40,68,85,78,57,96,68,91,74,50,65,68,60,52,50,51,53,54,52,51,52,51,52,52,61,74,69,47,51,74,70,52,37,51,53,37,60,28,70,68,41,49,50,51,33,56,51,48,48,50,55,41,54,58,70,64,47,82,76,80,77,83,126